Protein AF-A0A813ML60-F1 (afdb_monomer)

Solvent-accessible surface area (backbone atoms only — not comparable to full-atom values): 8737 Å² total; per-residue (Å²): 140,80,82,85,69,92,69,76,78,72,65,78,76,56,82,84,53,68,68,52,50,79,77,33,53,69,61,35,52,45,45,40,44,62,69,44,49,47,53,52,50,52,52,50,52,53,45,53,51,49,51,53,52,47,64,59,46,54,81,78,38,75,76,64,38,62,57,52,52,53,54,50,51,50,54,45,52,52,50,50,53,46,49,70,54,49,48,61,43,40,51,52,53,53,49,43,62,78,46,89,45,72,65,59,52,52,48,43,59,70,45,45,50,54,58,54,63,46,47,73,66,50,49,56,60,62,50,48,64,49,48,56,58,48,52,54,55,48,53,58,50,55,58,60,71,70,60,87,77,124

Radius of gyration: 23.46 Å; Cα contacts (8 Å, |Δi|>4): 67; chains: 1; bounding box: 61×40×71 Å

Structure (mmCIF, N/CA/C/O backbone):
data_AF-A0A813ML60-F1
#
_entry.id   AF-A0A813ML60-F1
#
loop_
_atom_site.group_PDB
_atom_site.id
_atom_site.type_symbol
_atom_site.label_atom_id
_atom_site.label_alt_id
_atom_site.label_comp_id
_atom_site.label_asym_id
_atom_site.label_entity_id
_atom_site.label_seq_id
_atom_site.pdbx_PDB_ins_code
_atom_site.Cartn_x
_atom_site.Cartn_y
_atom_site.Cartn_z
_atom_site.occupancy
_atom_site.B_iso_or_equiv
_atom_site.auth_seq_id
_atom_site.auth_comp_id
_atom_site.auth_asym_id
_atom_site.auth_atom_id
_atom_site.pdbx_PDB_model_num
ATOM 1 N N . MET A 1 1 ? 23.502 -29.702 -20.981 1.00 34.34 1 MET A N 1
ATOM 2 C CA . MET A 1 1 ? 24.798 -29.315 -20.391 1.00 34.34 1 MET A CA 1
A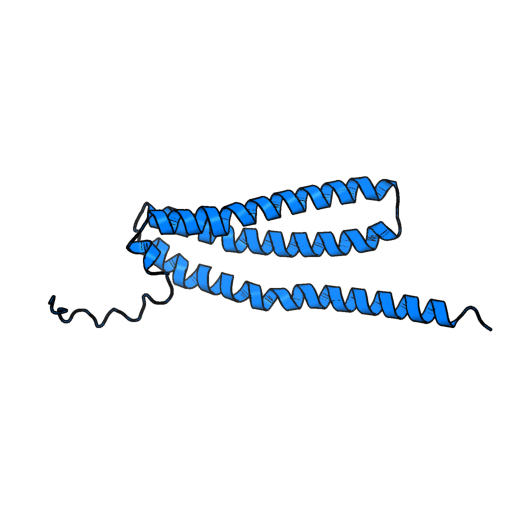TOM 3 C C . MET A 1 1 ? 25.194 -28.002 -21.050 1.00 34.34 1 MET A C 1
ATOM 5 O O . MET A 1 1 ? 25.730 -28.022 -22.144 1.00 34.34 1 MET A O 1
ATOM 9 N N . PHE A 1 2 ? 24.781 -26.876 -20.467 1.00 47.16 2 PHE A N 1
ATOM 10 C CA . PHE A 1 2 ? 25.157 -25.540 -20.935 1.00 47.16 2 PHE A CA 1
ATOM 11 C C . PHE A 1 2 ? 26.123 -24.978 -19.898 1.00 47.16 2 PHE A C 1
ATOM 13 O O . PHE A 1 2 ? 25.773 -24.857 -18.727 1.00 47.16 2 PHE A O 1
ATOM 20 N N . THR A 1 3 ? 27.366 -24.756 -20.309 1.00 44.88 3 THR A N 1
ATOM 21 C CA . THR A 1 3 ? 28.410 -24.157 -19.477 1.00 44.88 3 THR A CA 1
ATOM 22 C C . THR A 1 3 ? 28.095 -22.678 -19.242 1.00 44.88 3 THR A C 1
ATOM 24 O O . THR A 1 3 ? 27.798 -21.987 -20.219 1.00 44.88 3 THR A O 1
ATOM 27 N N . PRO A 1 4 ? 28.184 -22.166 -18.003 1.00 51.62 4 PRO A N 1
ATOM 28 C CA . PRO A 1 4 ? 28.078 -20.738 -17.751 1.00 51.62 4 PRO A CA 1
ATOM 29 C C . PRO A 1 4 ? 29.397 -20.064 -18.149 1.00 51.62 4 PRO A C 1
ATOM 31 O O . PRO A 1 4 ? 30.468 -20.454 -17.684 1.00 51.62 4 PRO A O 1
ATOM 34 N N . SER A 1 5 ? 29.326 -19.078 -19.042 1.00 50.84 5 SER A N 1
ATOM 35 C CA . SER A 1 5 ? 30.430 -18.162 -19.321 1.00 50.84 5 SER A CA 1
ATOM 36 C C . SER A 1 5 ? 30.547 -17.124 -18.204 1.00 50.84 5 SER A C 1
ATOM 38 O O . SER A 1 5 ? 29.559 -16.697 -17.610 1.00 50.84 5 SER A O 1
ATOM 40 N N . SER A 1 6 ? 31.790 -16.752 -17.936 1.00 53.94 6 SER A N 1
ATOM 41 C CA . SER A 1 6 ? 32.358 -16.087 -16.762 1.00 53.94 6 SER A CA 1
ATOM 42 C C . SER A 1 6 ? 31.918 -14.637 -16.490 1.00 53.94 6 SER A C 1
ATOM 44 O O . SER A 1 6 ? 32.668 -13.896 -15.865 1.00 53.94 6 SER A O 1
ATOM 46 N N . ASP A 1 7 ? 30.715 -14.236 -16.905 1.00 49.16 7 ASP A N 1
ATOM 47 C CA . ASP A 1 7 ? 30.112 -12.926 -16.589 1.00 49.16 7 ASP A CA 1
ATOM 48 C C . ASP A 1 7 ? 29.193 -12.988 -15.353 1.00 49.16 7 ASP A C 1
ATOM 50 O O . ASP A 1 7 ? 28.588 -12.002 -14.928 1.00 49.16 7 ASP A O 1
ATOM 54 N N . SER A 1 8 ? 29.124 -14.157 -14.714 1.00 45.91 8 SER A N 1
ATOM 55 C CA . SER A 1 8 ? 28.317 -14.467 -13.533 1.00 45.91 8 SER A CA 1
ATOM 56 C C . SER A 1 8 ? 28.820 -13.838 -12.219 1.00 45.91 8 SER A C 1
ATOM 58 O O . SER A 1 8 ? 28.476 -14.322 -11.144 1.00 45.91 8 SER A O 1
ATOM 60 N N . ILE A 1 9 ? 29.608 -12.759 -12.274 1.00 45.66 9 ILE A N 1
ATOM 61 C CA . ILE A 1 9 ? 30.079 -12.007 -11.092 1.00 45.66 9 ILE A CA 1
ATOM 62 C C . ILE A 1 9 ? 29.253 -10.724 -10.856 1.00 45.66 9 ILE A C 1
ATOM 64 O O . ILE A 1 9 ? 29.268 -10.173 -9.762 1.00 45.66 9 ILE A O 1
ATOM 68 N N . TYR A 1 10 ? 28.410 -10.292 -11.802 1.00 44.22 10 TYR A N 1
ATOM 69 C CA . TYR A 1 10 ? 27.462 -9.183 -11.571 1.00 44.22 10 TYR A CA 1
ATOM 70 C C . TYR A 1 10 ? 26.147 -9.615 -10.885 1.00 44.22 10 TYR A C 1
ATOM 72 O O . TYR A 1 10 ? 25.186 -8.849 -10.816 1.00 44.22 10 TYR A O 1
ATOM 80 N N . VAL A 1 11 ? 26.089 -10.851 -10.382 1.00 45.59 11 VAL A N 1
ATOM 81 C CA . VAL A 1 11 ? 24.851 -11.550 -9.992 1.00 45.59 11 VAL A CA 1
ATOM 82 C C . VAL A 1 11 ? 24.337 -11.147 -8.600 1.00 45.59 11 VAL A C 1
ATOM 84 O O . VAL A 1 11 ? 23.218 -11.491 -8.240 1.00 45.59 11 VAL A O 1
ATOM 87 N N . GLU A 1 12 ? 25.069 -10.351 -7.817 1.00 43.59 12 GLU A N 1
ATOM 88 C CA . GLU A 1 12 ? 24.676 -10.086 -6.420 1.00 43.59 12 GLU A CA 1
ATOM 89 C C . GLU A 1 12 ? 23.824 -8.829 -6.176 1.00 43.59 12 GLU A C 1
ATOM 91 O O . GLU A 1 12 ? 23.280 -8.674 -5.084 1.00 43.59 12 GLU A O 1
ATOM 96 N N . VAL A 1 13 ? 23.603 -7.954 -7.166 1.00 47.84 13 VAL A N 1
ATOM 97 C CA . VAL A 1 13 ? 22.778 -6.736 -6.957 1.00 47.84 13 VAL A CA 1
ATOM 98 C C . VAL A 1 13 ? 21.286 -6.961 -7.281 1.00 47.84 13 VAL A C 1
ATOM 100 O O . VAL A 1 13 ? 20.437 -6.137 -6.944 1.00 47.84 13 VAL A O 1
ATOM 103 N N . PHE A 1 14 ? 20.924 -8.105 -7.873 1.00 49.50 14 PHE A N 1
ATOM 104 C CA . PHE A 1 14 ? 19.550 -8.395 -8.312 1.00 49.50 14 PHE A CA 1
ATOM 105 C C . PHE A 1 14 ? 18.627 -9.010 -7.247 1.00 49.50 14 PHE A C 1
ATOM 107 O O . PHE A 1 14 ? 17.445 -9.188 -7.515 1.00 49.50 14 PHE A O 1
ATOM 114 N N . CYS A 1 15 ? 19.090 -9.267 -6.020 1.00 52.38 15 CYS A N 1
ATOM 115 C CA . CYS A 1 15 ? 18.240 -9.861 -4.975 1.00 52.38 15 CYS A CA 1
ATOM 116 C C . CYS A 1 15 ? 17.202 -8.901 -4.355 1.00 52.38 15 CYS A C 1
ATOM 118 O O . CYS A 1 15 ? 16.426 -9.325 -3.500 1.00 52.38 15 CYS A O 1
ATOM 120 N N . LEU A 1 16 ? 17.160 -7.621 -4.755 1.00 55.34 16 LEU A N 1
ATOM 121 C CA . LEU A 1 16 ? 16.133 -6.678 -4.283 1.00 55.34 16 LEU A CA 1
ATOM 122 C C . LEU A 1 16 ? 14.869 -6.644 -5.155 1.00 55.34 16 LEU A C 1
ATOM 124 O O . LEU A 1 16 ? 13.824 -6.203 -4.673 1.00 55.34 16 LEU A O 1
ATOM 128 N N . LEU A 1 17 ? 14.931 -7.115 -6.406 1.00 60.88 17 LEU A N 1
ATOM 129 C CA . LEU A 1 17 ? 13.742 -7.304 -7.240 1.00 60.88 17 LEU A CA 1
ATOM 130 C C . LEU A 1 17 ? 13.437 -8.792 -7.413 1.00 60.88 17 LEU A C 1
ATOM 132 O O . LEU A 1 17 ? 14.350 -9.602 -7.540 1.00 60.88 17 LEU A O 1
ATOM 136 N N . PRO A 1 18 ? 12.152 -9.172 -7.482 1.00 66.00 18 PRO A N 1
ATOM 137 C CA . PRO A 1 18 ? 11.804 -10.531 -7.850 1.00 66.00 18 PRO A CA 1
ATOM 138 C C . PRO A 1 18 ? 12.258 -10.836 -9.284 1.00 66.00 18 PRO A C 1
ATOM 140 O O . PRO A 1 18 ? 11.862 -10.133 -10.212 1.00 66.00 18 PRO A O 1
ATOM 143 N N . CYS A 1 19 ? 13.005 -11.923 -9.485 1.00 66.94 19 CYS A N 1
ATOM 144 C CA . CYS A 1 19 ? 13.484 -12.339 -10.813 1.00 66.94 19 CYS A CA 1
ATOM 145 C C . CYS A 1 19 ? 12.342 -12.595 -11.816 1.00 66.94 19 CYS A C 1
ATOM 147 O O . CYS A 1 19 ? 12.506 -12.421 -13.019 1.00 66.94 19 CYS A O 1
ATOM 149 N N . TYR A 1 20 ? 11.135 -12.924 -11.336 1.00 67.31 20 TYR A N 1
ATOM 150 C CA . TYR A 1 20 ? 9.973 -13.098 -12.216 1.00 67.31 20 TYR A CA 1
ATOM 151 C C . TYR A 1 20 ? 9.557 -11.804 -12.936 1.00 67.31 20 TYR A C 1
ATOM 153 O O . TYR A 1 20 ? 8.817 -11.871 -13.914 1.00 67.31 20 TYR A O 1
ATOM 161 N N . VAL A 1 21 ? 10.007 -10.632 -12.468 1.00 66.62 21 VAL A N 1
ATOM 162 C CA . VAL A 1 21 ? 9.704 -9.339 -13.100 1.00 66.62 21 VAL A CA 1
ATOM 163 C C . VAL A 1 21 ? 10.373 -9.215 -14.470 1.00 66.62 21 VAL A C 1
ATOM 165 O O . VAL A 1 21 ? 9.790 -8.604 -15.362 1.00 66.62 21 VAL A O 1
ATOM 168 N N . THR A 1 22 ? 11.554 -9.810 -14.656 1.00 65.12 22 THR A N 1
ATOM 169 C CA . THR A 1 22 ? 12.293 -9.785 -15.929 1.00 65.12 22 THR A CA 1
ATOM 170 C C . THR A 1 22 ? 11.954 -10.969 -16.826 1.00 65.12 22 THR A C 1
ATOM 172 O O . THR A 1 22 ? 11.867 -10.806 -18.040 1.00 65.12 22 THR A O 1
ATOM 175 N N . ASP A 1 23 ? 11.717 -12.142 -16.236 1.00 69.56 23 ASP A N 1
ATOM 176 C CA . ASP A 1 23 ? 11.615 -13.389 -17.001 1.00 69.56 23 ASP A CA 1
ATOM 177 C C . ASP A 1 23 ? 10.181 -13.690 -17.464 1.00 69.56 23 ASP A C 1
ATOM 179 O O . ASP A 1 23 ? 9.974 -14.363 -18.475 1.00 69.56 23 ASP A O 1
ATOM 183 N N . GLN A 1 24 ? 9.168 -13.212 -16.728 1.00 80.50 24 GLN A N 1
ATOM 184 C CA . GLN A 1 24 ? 7.758 -13.523 -16.979 1.00 80.50 24 GLN A CA 1
ATOM 185 C C . GLN A 1 24 ? 6.857 -12.293 -16.761 1.00 80.50 24 GLN A C 1
ATOM 187 O O . GLN A 1 24 ? 6.261 -12.131 -15.688 1.00 80.50 24 GLN A O 1
ATOM 192 N N . PRO A 1 25 ? 6.669 -11.439 -17.788 1.00 77.31 25 PRO A N 1
ATOM 193 C CA . PRO A 1 25 ? 5.915 -10.192 -17.646 1.00 77.31 25 PRO A CA 1
ATOM 194 C C . PRO A 1 25 ? 4.455 -10.421 -17.229 1.00 77.31 25 PRO A C 1
ATOM 196 O O . PRO A 1 25 ? 3.897 -9.623 -16.483 1.00 77.31 25 PRO A O 1
ATOM 199 N N . SER A 1 26 ? 3.844 -11.544 -17.623 1.00 82.88 26 SER A N 1
ATOM 200 C CA . SER A 1 26 ? 2.478 -11.913 -17.225 1.00 82.88 26 SER A CA 1
ATOM 201 C C . SER A 1 26 ? 2.328 -12.120 -15.713 1.00 82.88 26 SER A C 1
ATOM 203 O O . SER A 1 26 ? 1.368 -11.634 -15.111 1.00 82.88 26 SER A O 1
ATOM 205 N N . VAL A 1 27 ? 3.294 -12.790 -15.079 1.00 83.56 27 VAL A N 1
ATOM 206 C CA . VAL A 1 27 ? 3.324 -13.006 -13.623 1.00 83.56 27 VAL A CA 1
ATOM 207 C C . VAL A 1 27 ? 3.586 -11.687 -12.901 1.00 83.56 27 VAL A C 1
ATOM 209 O O . VAL A 1 27 ? 2.954 -11.398 -11.882 1.00 83.56 27 VAL A O 1
ATOM 212 N N . ALA A 1 28 ? 4.451 -10.844 -13.470 1.00 80.31 28 ALA A N 1
ATOM 213 C CA . ALA A 1 28 ? 4.723 -9.511 -12.953 1.00 80.31 28 ALA A CA 1
ATOM 214 C C . ALA A 1 28 ? 3.471 -8.629 -12.927 1.00 80.31 28 ALA A C 1
ATOM 216 O O . ALA A 1 28 ? 3.113 -8.084 -11.880 1.00 80.31 28 ALA A O 1
ATOM 217 N N . THR A 1 29 ? 2.754 -8.549 -14.048 1.00 84.00 29 THR A N 1
ATOM 218 C CA . THR A 1 29 ? 1.499 -7.800 -14.146 1.00 84.00 29 THR A CA 1
ATOM 219 C C . THR A 1 29 ? 0.444 -8.346 -13.183 1.00 84.00 29 THR A C 1
ATOM 221 O O . THR A 1 29 ? -0.217 -7.565 -12.496 1.00 84.00 29 THR A O 1
ATOM 224 N N . PHE A 1 30 ? 0.314 -9.673 -13.066 1.00 88.50 30 PHE A N 1
ATOM 225 C CA . PHE A 1 30 ? -0.617 -10.285 -12.117 1.00 88.50 30 PHE A CA 1
ATOM 226 C C . PHE A 1 30 ? -0.289 -9.917 -10.666 1.00 88.50 30 PHE A C 1
ATOM 228 O O . PHE A 1 30 ? -1.195 -9.591 -9.903 1.00 88.50 30 PHE A O 1
ATOM 235 N N . ASN A 1 31 ? 0.988 -9.897 -10.282 1.00 84.88 31 ASN A N 1
ATOM 236 C CA . ASN A 1 31 ? 1.374 -9.508 -8.932 1.00 84.88 31 ASN A CA 1
ATOM 237 C C . ASN A 1 31 ? 1.060 -8.030 -8.643 1.00 84.88 31 ASN A C 1
ATOM 239 O O . ASN A 1 31 ? 0.423 -7.717 -7.638 1.00 84.88 31 ASN A O 1
ATOM 243 N N . PHE A 1 32 ? 1.442 -7.110 -9.534 1.00 85.25 32 PHE A N 1
ATOM 244 C CA . PHE A 1 32 ? 1.171 -5.685 -9.318 1.00 85.25 32 PHE A CA 1
ATOM 245 C C . PHE A 1 32 ? -0.328 -5.366 -9.323 1.00 85.25 32 PHE A C 1
ATOM 247 O O . PHE A 1 32 ? -0.802 -4.600 -8.483 1.00 85.25 32 PHE A O 1
ATOM 254 N N . ILE A 1 33 ? -1.105 -5.970 -10.223 1.00 87.62 33 ILE A N 1
ATOM 255 C CA . ILE A 1 33 ? -2.542 -5.696 -10.311 1.00 87.62 33 ILE A CA 1
ATOM 256 C C . ILE A 1 33 ? -3.312 -6.464 -9.236 1.00 87.62 33 ILE A C 1
ATOM 258 O O . ILE A 1 33 ? -4.033 -5.864 -8.441 1.00 87.62 33 ILE A O 1
ATOM 262 N N . GLY A 1 34 ? -3.165 -7.786 -9.206 1.00 87.81 34 GLY A N 1
ATOM 263 C CA . GLY A 1 34 ? -3.956 -8.681 -8.368 1.00 87.81 34 GLY A CA 1
ATOM 264 C C . GLY A 1 34 ? -3.575 -8.623 -6.893 1.00 87.81 34 GLY A C 1
ATOM 265 O O . GLY A 1 34 ? -4.461 -8.566 -6.044 1.00 87.81 34 GLY A O 1
ATOM 266 N N . ASN A 1 35 ? -2.278 -8.581 -6.576 1.00 86.19 35 ASN A N 1
ATOM 267 C CA . ASN A 1 35 ? -1.825 -8.624 -5.182 1.00 86.19 35 ASN A CA 1
ATOM 268 C C . ASN A 1 35 ? -1.625 -7.244 -4.556 1.00 86.19 35 ASN A C 1
ATOM 270 O O . ASN A 1 35 ? -1.627 -7.142 -3.332 1.00 86.19 35 ASN A O 1
ATOM 274 N N . ILE A 1 36 ? -1.452 -6.186 -5.354 1.00 86.00 36 ILE A N 1
ATOM 275 C CA . ILE A 1 36 ? -1.173 -4.844 -4.822 1.00 86.00 36 ILE A CA 1
ATOM 276 C C . ILE A 1 36 ? -2.323 -3.882 -5.121 1.00 86.00 36 ILE A C 1
ATOM 278 O O . ILE A 1 36 ? -2.976 -3.395 -4.194 1.00 86.00 36 ILE A O 1
ATOM 282 N N . MET A 1 37 ? -2.616 -3.611 -6.393 1.00 86.94 37 MET A N 1
ATOM 283 C CA . MET A 1 37 ? -3.605 -2.591 -6.771 1.00 86.94 37 MET A CA 1
ATOM 284 C C . MET A 1 37 ? -5.026 -2.966 -6.347 1.00 86.94 37 MET A C 1
ATOM 286 O O . MET A 1 37 ? -5.726 -2.148 -5.749 1.00 86.94 37 MET A O 1
ATOM 290 N N . PHE A 1 38 ? -5.446 -4.204 -6.606 1.00 90.25 38 PHE A N 1
ATOM 291 C CA . PHE A 1 38 ? -6.782 -4.688 -6.277 1.00 90.25 38 PHE A CA 1
ATOM 292 C C . PHE A 1 38 ? -7.096 -4.613 -4.771 1.00 90.25 38 PHE A C 1
ATOM 294 O O . PHE A 1 38 ? -8.071 -3.946 -4.411 1.00 90.25 38 PHE A O 1
ATOM 301 N N . PRO A 1 39 ? -6.293 -5.193 -3.856 1.00 88.06 39 PRO A N 1
ATOM 302 C CA . PRO A 1 39 ? -6.574 -5.085 -2.428 1.00 88.06 39 PRO A CA 1
ATOM 303 C C . PRO A 1 39 ? -6.483 -3.643 -1.930 1.00 88.06 39 PRO A C 1
ATOM 305 O O . PRO A 1 39 ? -7.317 -3.238 -1.124 1.00 88.06 39 PRO A O 1
ATOM 308 N N . THR A 1 40 ? -5.552 -2.834 -2.444 1.00 86.00 40 THR A N 1
ATOM 309 C CA . THR A 1 40 ? -5.472 -1.405 -2.090 1.00 86.00 40 THR A CA 1
ATOM 310 C C . THR A 1 40 ? -6.763 -0.671 -2.463 1.00 86.00 40 THR A C 1
ATOM 312 O O . THR A 1 40 ? -7.298 0.110 -1.670 1.00 86.00 40 THR A O 1
ATOM 315 N N . PHE A 1 41 ? -7.333 -0.971 -3.631 1.00 87.81 41 PHE A N 1
ATOM 316 C CA . PHE A 1 41 ? -8.601 -0.400 -4.076 1.00 87.81 41 PHE A CA 1
ATOM 317 C C . PHE A 1 41 ? -9.782 -0.855 -3.205 1.00 87.81 41 PHE A C 1
ATOM 319 O O . PHE A 1 41 ? -10.568 -0.025 -2.741 1.00 87.81 41 PHE A O 1
ATOM 326 N N . VAL A 1 42 ? -9.864 -2.152 -2.894 1.00 90.25 42 VAL A N 1
ATOM 327 C CA . VAL A 1 42 ? -10.892 -2.714 -2.000 1.00 90.25 42 VAL A CA 1
ATOM 328 C C . VAL A 1 42 ? -10.814 -2.086 -0.607 1.00 90.25 42 VAL A C 1
ATOM 330 O O . VAL A 1 42 ? -11.837 -1.665 -0.062 1.00 90.25 42 VAL A O 1
ATOM 333 N N . ILE A 1 43 ? -9.608 -1.950 -0.046 1.00 87.12 43 ILE A N 1
ATOM 334 C CA . ILE A 1 43 ? -9.372 -1.293 1.246 1.00 87.12 43 ILE A CA 1
ATOM 335 C C . ILE A 1 43 ? -9.836 0.165 1.190 1.00 87.12 43 ILE A C 1
ATOM 337 O O . ILE A 1 43 ? -10.478 0.644 2.126 1.00 87.12 43 ILE A O 1
ATOM 341 N N . THR A 1 44 ? -9.563 0.877 0.098 1.00 84.88 44 THR A N 1
ATOM 342 C CA . THR A 1 44 ? -9.982 2.275 -0.071 1.00 84.88 44 THR A CA 1
ATOM 343 C C . THR A 1 44 ? -11.506 2.402 -0.065 1.00 84.88 44 THR A C 1
ATOM 345 O O . THR A 1 44 ? -12.055 3.193 0.706 1.00 84.88 44 THR A O 1
ATOM 348 N N . ILE A 1 45 ? -12.208 1.571 -0.844 1.00 88.75 45 ILE A N 1
ATOM 349 C CA . ILE A 1 45 ? -13.679 1.554 -0.888 1.00 88.75 45 ILE A CA 1
ATOM 350 C C . ILE A 1 45 ? -14.261 1.204 0.483 1.00 88.75 45 ILE A C 1
ATOM 352 O O . ILE A 1 45 ? -15.162 1.893 0.968 1.00 88.75 45 ILE A O 1
ATOM 356 N N . ALA A 1 46 ? -13.734 0.167 1.137 1.00 87.81 46 ALA A N 1
ATOM 357 C CA . ALA A 1 46 ? -14.188 -0.251 2.458 1.00 87.81 46 ALA A CA 1
ATOM 358 C C . ALA A 1 46 ? -14.025 0.870 3.498 1.00 87.81 46 ALA A C 1
ATOM 360 O O . ALA A 1 46 ? -14.920 1.091 4.319 1.00 87.81 46 ALA A O 1
ATOM 361 N N . ASN A 1 47 ? -12.925 1.627 3.435 1.00 85.06 47 ASN A N 1
ATOM 362 C CA . ASN A 1 47 ? -12.693 2.778 4.304 1.00 85.06 47 ASN A CA 1
ATOM 363 C C . ASN A 1 47 ? -13.673 3.924 4.041 1.00 85.06 47 ASN A C 1
ATOM 365 O O . ASN A 1 47 ? -14.244 4.461 4.992 1.00 85.06 47 ASN A O 1
ATOM 369 N N . VAL A 1 48 ? -13.925 4.273 2.775 1.00 85.44 48 VAL A N 1
ATOM 370 C CA . VAL A 1 48 ? -14.924 5.293 2.412 1.00 85.44 48 VAL A CA 1
ATOM 371 C C . VAL A 1 48 ? -16.314 4.877 2.898 1.00 85.44 48 VAL A C 1
ATOM 373 O O . VAL A 1 48 ? -17.005 5.661 3.552 1.00 85.44 48 VAL A O 1
ATOM 376 N N . TYR A 1 49 ? -16.702 3.622 2.667 1.00 88.25 49 TYR A N 1
ATOM 377 C CA . TYR A 1 49 ? -17.965 3.070 3.149 1.00 88.25 49 TYR A CA 1
ATOM 378 C C . TYR A 1 49 ? -18.081 3.138 4.680 1.00 88.25 49 TYR A C 1
ATOM 380 O O . TYR A 1 49 ? -19.111 3.564 5.211 1.00 88.25 49 TYR A O 1
ATOM 388 N N . LEU A 1 50 ? -17.016 2.783 5.406 1.00 82.81 50 LEU A N 1
ATOM 389 C CA . LEU A 1 50 ? -16.960 2.887 6.865 1.00 82.81 50 LEU A CA 1
ATOM 390 C C . LEU A 1 50 ? -17.135 4.329 7.343 1.00 82.81 50 LEU A C 1
ATOM 392 O O . LEU A 1 50 ? -17.915 4.559 8.268 1.00 82.81 50 LEU A O 1
ATOM 396 N N . ILE A 1 51 ? -16.469 5.300 6.711 1.00 82.56 51 ILE A N 1
ATOM 397 C CA . ILE A 1 51 ? -16.629 6.724 7.033 1.00 82.56 51 ILE A CA 1
ATOM 398 C C . ILE A 1 51 ? -18.086 7.153 6.834 1.00 82.56 51 ILE A C 1
ATOM 400 O O . ILE A 1 51 ? -18.666 7.768 7.730 1.00 82.56 51 ILE A O 1
ATOM 404 N N . LEU A 1 52 ? -18.700 6.799 5.702 1.00 84.44 52 LEU A N 1
ATOM 405 C CA . LEU A 1 52 ? -20.093 7.139 5.400 1.00 84.44 52 LEU A CA 1
ATOM 406 C C . LEU A 1 52 ? -21.067 6.513 6.406 1.00 84.44 52 LEU A C 1
ATOM 408 O O . LEU A 1 52 ? -21.965 7.192 6.913 1.00 84.44 52 LEU A O 1
ATOM 412 N N . ARG A 1 53 ? -20.874 5.233 6.746 1.00 84.50 53 ARG A N 1
ATOM 413 C CA . ARG A 1 53 ? -21.682 4.525 7.749 1.00 84.50 53 ARG A CA 1
ATOM 414 C C . ARG A 1 53 ? -21.575 5.190 9.114 1.00 84.50 53 ARG A C 1
ATOM 416 O O . ARG A 1 53 ? -22.586 5.387 9.785 1.00 84.50 53 ARG A O 1
ATOM 423 N N . VAL A 1 54 ? -20.359 5.556 9.502 1.00 76.19 54 VAL A N 1
ATOM 424 C CA . VAL A 1 54 ? -20.072 6.294 10.728 1.00 76.19 54 VAL A CA 1
ATOM 425 C C . VAL A 1 54 ? -20.839 7.626 10.657 1.00 76.19 54 VAL A C 1
ATOM 427 O O . VAL A 1 54 ? -21.748 7.834 11.458 1.00 76.19 54 VAL A O 1
ATOM 430 N N . LEU A 1 55 ? -20.639 8.478 9.652 1.00 78.12 55 LEU A N 1
ATOM 431 C CA . LEU A 1 55 ? -21.370 9.752 9.534 1.00 78.12 55 LEU A CA 1
ATOM 432 C C . LEU A 1 55 ? -22.901 9.615 9.651 1.00 78.12 55 LEU A C 1
ATOM 434 O O . LEU A 1 55 ? -23.522 10.442 10.317 1.00 78.12 55 LEU A O 1
ATOM 438 N N . ARG A 1 56 ? -23.497 8.546 9.105 1.00 78.88 56 ARG A N 1
ATOM 439 C CA . ARG A 1 56 ? -24.926 8.231 9.290 1.00 78.88 56 ARG A CA 1
ATOM 440 C C . ARG A 1 56 ? -25.269 7.833 10.733 1.00 78.88 56 ARG A C 1
ATOM 442 O O . ARG A 1 56 ? -26.246 8.324 11.291 1.00 78.88 56 ARG A O 1
ATOM 449 N N . GLN A 1 57 ? -24.452 6.994 11.370 1.00 73.12 57 GLN A N 1
ATOM 450 C CA . GLN A 1 57 ? -24.657 6.513 12.743 1.00 73.12 57 GLN A CA 1
ATOM 451 C C . GLN A 1 57 ? -24.470 7.603 13.817 1.00 73.12 57 GLN A C 1
ATOM 453 O O . GLN A 1 57 ? -25.023 7.480 14.916 1.00 73.12 57 GLN A O 1
ATOM 458 N N . LYS A 1 58 ? -23.775 8.707 13.492 1.00 67.31 58 LYS A N 1
ATOM 459 C CA . LYS A 1 58 ? -23.680 9.921 14.329 1.00 67.31 58 LYS A CA 1
ATOM 460 C C . LYS A 1 58 ? -25.049 10.414 14.799 1.00 67.31 58 LYS A C 1
ATOM 462 O O . LYS A 1 58 ? -25.155 10.893 15.922 1.00 67.31 58 LYS A O 1
ATOM 467 N N . ARG A 1 59 ? -26.077 10.288 13.952 1.00 63.22 59 ARG A N 1
ATOM 468 C CA . ARG A 1 59 ? -27.418 10.826 14.207 1.00 63.22 59 ARG A CA 1
ATOM 469 C C . ARG A 1 59 ? -28.184 10.063 15.299 1.00 63.22 59 ARG A C 1
ATOM 471 O O . ARG A 1 59 ? -29.043 10.664 15.926 1.00 63.22 59 ARG A O 1
ATOM 478 N N . ASN A 1 60 ? -27.829 8.799 15.577 1.00 64.12 60 ASN A N 1
ATOM 479 C CA . ASN A 1 60 ? -28.612 7.932 16.473 1.00 64.12 60 ASN A CA 1
ATOM 480 C C . ASN A 1 60 ? -27.901 7.512 17.780 1.00 64.12 60 ASN A C 1
ATOM 482 O O . ASN A 1 60 ? -28.587 7.160 18.732 1.00 64.12 60 ASN A O 1
ATOM 486 N N . HIS A 1 61 ? -26.558 7.532 17.891 1.00 62.94 61 HIS A N 1
ATOM 487 C CA . HIS A 1 61 ? -25.870 7.050 19.114 1.00 62.94 61 HIS A CA 1
ATOM 488 C C . HIS A 1 61 ? -24.565 7.795 19.473 1.00 62.94 61 HIS A C 1
ATOM 490 O O . HIS A 1 61 ? -23.463 7.354 19.140 1.00 62.94 61 HIS A O 1
ATOM 496 N N . HIS A 1 62 ? -24.662 8.864 20.271 1.00 63.44 62 HIS A N 1
ATOM 497 C CA . HIS A 1 62 ? -23.537 9.737 20.661 1.00 63.44 62 HIS A CA 1
ATOM 498 C C . HIS A 1 62 ? -22.395 9.069 21.462 1.00 63.44 62 HIS A C 1
ATOM 500 O O . HIS A 1 62 ? -21.242 9.496 21.360 1.00 63.44 62 HIS A O 1
ATOM 506 N N . VAL A 1 63 ? -22.661 8.023 22.255 1.00 61.28 63 VAL A N 1
ATOM 507 C CA . VAL A 1 63 ? -21.630 7.396 23.117 1.00 61.28 63 VAL A CA 1
ATOM 508 C C . VAL A 1 63 ? -20.813 6.337 22.363 1.00 61.28 63 VAL A C 1
ATOM 510 O O . VAL A 1 63 ? -19.585 6.312 22.464 1.00 61.28 63 VAL A O 1
ATOM 513 N N . LYS A 1 64 ? -21.461 5.499 21.537 1.00 66.50 64 LYS A N 1
ATOM 514 C CA . LYS A 1 64 ? -20.774 4.519 20.663 1.00 66.50 64 LYS A CA 1
ATOM 515 C C . LYS A 1 64 ? -19.997 5.215 19.530 1.00 66.50 64 LYS A C 1
ATOM 517 O O . LYS A 1 64 ? -18.954 4.720 19.102 1.00 66.50 64 LYS A O 1
ATOM 522 N N . TRP A 1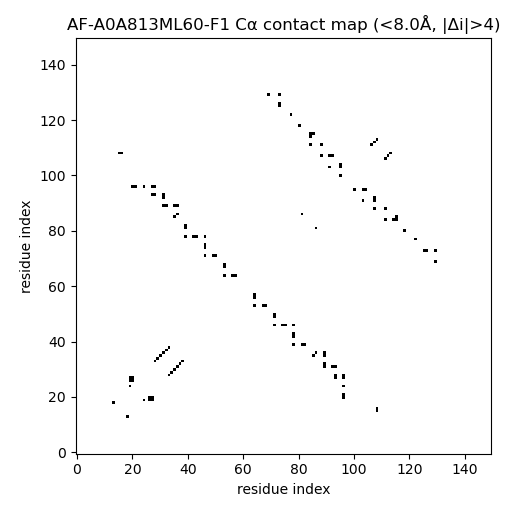 65 ? -20.444 6.412 19.142 1.00 66.69 65 TRP A N 1
ATOM 523 C CA . TRP A 1 65 ? -19.838 7.279 18.131 1.00 66.69 65 TRP A CA 1
ATOM 524 C C . TRP A 1 65 ? -18.359 7.603 18.367 1.00 66.69 65 TRP A C 1
ATOM 526 O O . TRP A 1 65 ? -17.533 7.446 17.467 1.00 66.69 65 TRP A O 1
ATOM 536 N N . ARG A 1 66 ? -17.993 8.037 19.583 1.00 68.00 66 ARG A N 1
ATOM 537 C CA . ARG A 1 66 ? -16.605 8.436 19.885 1.00 68.00 66 ARG A CA 1
ATOM 538 C C . ARG A 1 66 ? -15.623 7.270 19.738 1.00 68.00 66 ARG A C 1
ATOM 540 O O . ARG A 1 66 ? -14.498 7.492 19.299 1.00 68.00 66 ARG A O 1
ATOM 547 N N . ARG A 1 67 ? -16.046 6.044 20.071 1.00 67.00 67 ARG A N 1
ATOM 548 C CA . ARG A 1 67 ? -15.221 4.831 19.937 1.00 67.00 67 ARG A CA 1
ATOM 549 C C . ARG A 1 67 ? -15.079 4.409 18.475 1.00 67.00 67 ARG A C 1
ATOM 551 O O . ARG A 1 67 ? -13.959 4.203 18.021 1.00 67.00 67 ARG A O 1
ATOM 558 N N . GLN A 1 68 ? -16.185 4.358 17.730 1.00 73.12 68 GLN A N 1
ATOM 559 C CA . GLN A 1 68 ? -16.167 4.006 16.305 1.00 73.12 68 GLN A CA 1
ATOM 560 C C . GLN A 1 68 ? -15.325 4.992 15.483 1.00 73.12 68 GLN A C 1
ATOM 562 O O . GLN A 1 68 ? -14.497 4.569 14.687 1.00 73.12 68 GLN A O 1
ATOM 567 N N . ARG A 1 69 ? -15.428 6.301 15.752 1.00 76.75 69 ARG A N 1
ATOM 568 C CA . A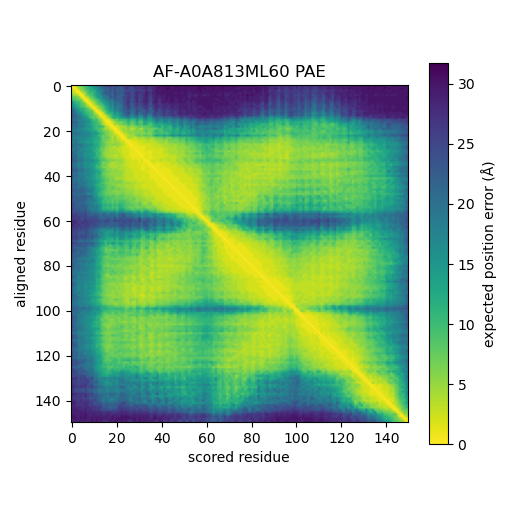RG A 1 69 ? -14.639 7.324 15.048 1.00 76.75 69 ARG A CA 1
ATOM 569 C C . ARG A 1 69 ? -1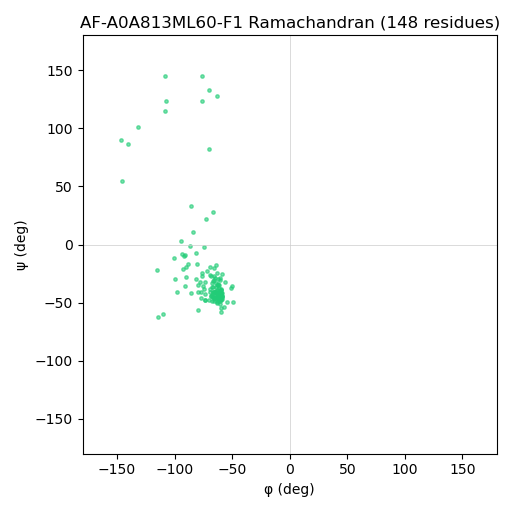3.127 7.169 15.253 1.00 76.75 69 ARG A C 1
ATOM 571 O O . ARG A 1 69 ? -12.373 7.474 14.337 1.00 76.75 69 ARG A O 1
ATOM 578 N N . LYS A 1 70 ? -12.671 6.725 16.432 1.00 74.69 70 LYS A N 1
ATOM 579 C CA . LYS A 1 70 ? -11.236 6.493 16.685 1.00 74.69 70 LYS A CA 1
ATOM 580 C C . LYS A 1 70 ? -10.705 5.309 15.867 1.00 74.69 70 LYS A C 1
ATOM 582 O O . LYS A 1 70 ? -9.673 5.461 15.227 1.00 74.69 70 LYS A O 1
ATOM 587 N N . LEU A 1 71 ? -11.444 4.198 15.818 1.00 75.81 71 LEU A N 1
ATOM 588 C CA . LEU A 1 71 ? -11.095 3.033 14.991 1.00 75.81 71 LEU A CA 1
ATOM 589 C C . LEU A 1 71 ? -11.077 3.372 13.501 1.00 75.81 71 LEU A C 1
ATOM 591 O O . LEU A 1 71 ? -10.120 3.052 12.806 1.00 75.81 71 LEU A O 1
ATOM 595 N N . THR A 1 72 ? -12.098 4.083 13.016 1.00 80.62 72 THR A N 1
ATOM 596 C CA . THR A 1 72 ? -12.153 4.496 11.609 1.00 80.62 72 THR A CA 1
ATOM 597 C C . THR A 1 72 ? -10.991 5.414 11.248 1.00 80.62 72 THR A C 1
ATOM 599 O O . THR A 1 72 ? -10.383 5.220 10.207 1.00 80.62 72 THR A O 1
ATOM 602 N N . LYS A 1 73 ? -10.617 6.372 12.110 1.00 80.38 73 LYS A N 1
ATOM 603 C CA . LYS A 1 73 ? -9.435 7.218 11.871 1.00 80.38 73 LYS A CA 1
ATOM 604 C C . LYS A 1 73 ? -8.145 6.404 11.756 1.00 80.38 73 LYS A C 1
ATOM 606 O O . LYS A 1 73 ? -7.309 6.739 10.928 1.00 80.38 73 LYS A O 1
ATOM 611 N N . GLN A 1 74 ? -7.988 5.355 12.561 1.00 82.12 74 GLN A N 1
ATOM 612 C CA . GLN A 1 74 ? -6.813 4.489 12.505 1.00 82.12 74 GLN A CA 1
ATOM 613 C C . GLN A 1 74 ? -6.766 3.684 11.202 1.00 82.12 74 GLN A C 1
ATOM 615 O O . GLN A 1 74 ? -5.740 3.699 10.528 1.00 82.12 74 GLN A O 1
ATOM 620 N N . LEU A 1 75 ? -7.874 3.039 10.819 1.00 81.69 75 LEU A N 1
ATOM 621 C CA . LEU A 1 75 ? -7.960 2.312 9.547 1.00 81.69 75 LEU A CA 1
ATOM 622 C C . LEU A 1 75 ? -7.709 3.232 8.347 1.00 81.69 75 LEU A C 1
ATOM 624 O O . LEU A 1 75 ? -6.974 2.861 7.440 1.00 81.69 75 LEU A O 1
ATOM 628 N N . VAL A 1 76 ? -8.258 4.447 8.377 1.00 84.00 76 VAL A N 1
ATOM 629 C CA . VAL A 1 76 ? -8.035 5.455 7.335 1.00 84.00 76 VAL A CA 1
ATOM 630 C C . VAL A 1 76 ? -6.575 5.900 7.302 1.00 84.00 76 VAL A C 1
ATOM 632 O O . VAL A 1 76 ? -6.015 6.017 6.222 1.00 84.00 76 VAL A O 1
ATOM 635 N N . SER A 1 77 ? -5.937 6.096 8.460 1.00 85.88 77 SER A N 1
ATOM 636 C CA . SER A 1 77 ? -4.510 6.438 8.537 1.00 85.88 77 SER A CA 1
ATOM 637 C C . SER A 1 77 ? -3.641 5.352 7.902 1.00 85.88 77 SER A C 1
ATOM 639 O O . SER A 1 77 ? -2.797 5.654 7.066 1.00 85.88 77 SER A O 1
ATOM 641 N N . ILE A 1 78 ? -3.896 4.082 8.240 1.00 84.44 78 ILE A N 1
ATOM 642 C CA . ILE A 1 78 ? -3.187 2.936 7.655 1.00 84.44 78 ILE A CA 1
ATOM 643 C C . ILE A 1 78 ? -3.446 2.878 6.146 1.00 84.44 78 ILE A C 1
ATOM 645 O O . ILE A 1 78 ? -2.503 2.768 5.374 1.00 84.44 78 ILE A O 1
ATOM 649 N N . ALA A 1 79 ? -4.697 3.019 5.708 1.00 85.56 79 ALA A N 1
ATOM 650 C CA . ALA A 1 79 ? -5.044 2.982 4.292 1.00 85.56 79 ALA A CA 1
ATOM 651 C C . ALA A 1 79 ? -4.375 4.101 3.484 1.00 85.56 79 ALA A C 1
ATOM 653 O O . ALA A 1 79 ? -3.852 3.835 2.410 1.00 85.56 79 ALA A O 1
ATOM 654 N N . ILE A 1 80 ? -4.338 5.328 4.010 1.00 86.06 80 ILE A N 1
ATOM 655 C CA . ILE A 1 80 ? -3.630 6.451 3.384 1.00 86.06 80 ILE A CA 1
ATOM 656 C C . ILE A 1 80 ? -2.138 6.140 3.270 1.00 86.06 80 ILE A C 1
ATOM 658 O O . ILE A 1 80 ? -1.560 6.357 2.211 1.00 86.06 80 ILE A O 1
ATOM 662 N N . LEU A 1 81 ? -1.527 5.594 4.326 1.00 86.00 81 LEU A N 1
ATOM 663 C CA . LEU A 1 81 ? -0.119 5.197 4.310 1.00 86.00 81 LEU A CA 1
ATOM 664 C C . LEU A 1 81 ? 0.147 4.159 3.212 1.00 86.00 81 LEU A C 1
ATOM 666 O O . LEU A 1 81 ? 1.066 4.316 2.414 1.00 86.00 81 LEU A O 1
ATOM 670 N N . TYR A 1 82 ? -0.703 3.134 3.127 1.00 83.75 82 TYR A N 1
ATOM 671 C CA . TYR A 1 82 ? -0.603 2.116 2.087 1.00 83.75 82 TYR A CA 1
ATOM 672 C C . TYR A 1 82 ? -0.762 2.719 0.691 1.00 83.75 82 TYR A C 1
ATOM 674 O O . TY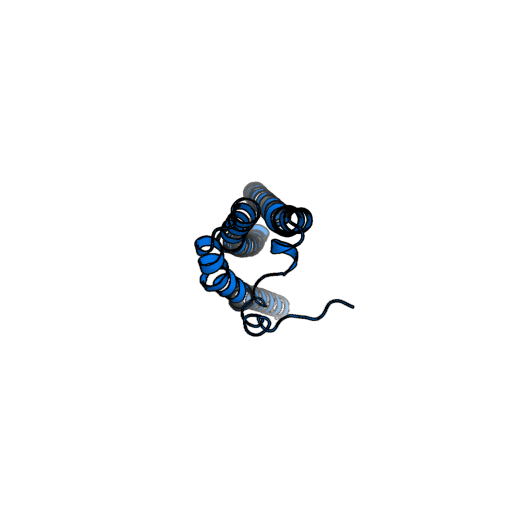R A 1 82 ? 0.071 2.450 -0.162 1.00 83.75 82 TYR A O 1
ATOM 682 N N . ILE A 1 83 ? -1.754 3.579 0.455 1.00 85.81 83 ILE A N 1
ATOM 683 C CA . ILE A 1 83 ? -1.941 4.229 -0.849 1.00 85.81 83 ILE A CA 1
ATOM 684 C C . ILE A 1 83 ? -0.717 5.078 -1.210 1.00 85.81 83 ILE A C 1
ATOM 686 O O . ILE A 1 83 ? -0.192 4.939 -2.306 1.00 85.81 83 ILE A O 1
ATOM 690 N N . ILE A 1 84 ? -0.221 5.920 -0.301 1.00 87.19 84 ILE A N 1
ATOM 691 C CA . ILE A 1 84 ? 0.897 6.832 -0.589 1.00 87.19 84 ILE A CA 1
ATOM 692 C C . ILE A 1 84 ? 2.172 6.072 -0.963 1.00 87.19 84 ILE A C 1
ATOM 694 O O . ILE A 1 84 ? 2.902 6.529 -1.835 1.00 87.19 84 ILE A O 1
ATOM 698 N N . PHE A 1 85 ? 2.447 4.929 -0.332 1.00 85.12 85 PHE A N 1
ATOM 699 C CA . PHE A 1 85 ? 3.704 4.209 -0.547 1.00 85.12 85 PHE A CA 1
ATOM 700 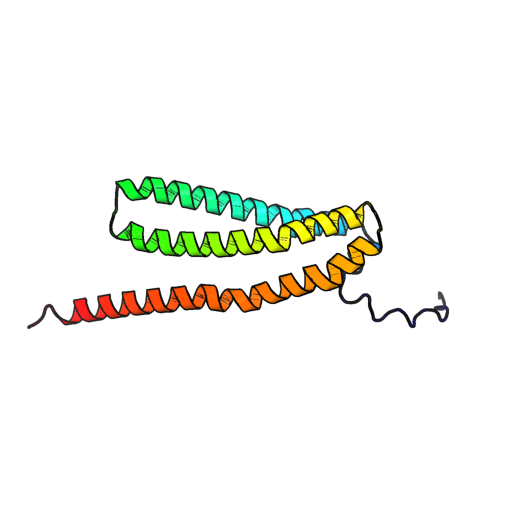C C . PHE A 1 85 ? 3.596 3.058 -1.557 1.00 85.12 85 PHE A C 1
ATOM 702 O O . PHE A 1 85 ? 4.486 2.899 -2.391 1.00 85.12 85 PHE A O 1
ATOM 709 N N . TRP A 1 86 ? 2.512 2.276 -1.536 1.00 84.12 86 TRP A N 1
ATOM 710 C CA . TRP A 1 86 ? 2.338 1.139 -2.448 1.00 84.12 86 TRP A CA 1
ATOM 711 C C . TRP A 1 86 ? 1.868 1.546 -3.839 1.00 84.12 86 TRP A C 1
ATOM 713 O O . TRP A 1 86 ? 2.280 0.926 -4.813 1.00 84.12 86 TRP A O 1
ATOM 723 N N . PHE A 1 87 ? 1.033 2.579 -3.963 1.00 85.56 87 PHE A N 1
ATOM 724 C CA . PHE A 1 87 ? 0.508 3.004 -5.262 1.00 85.56 87 PHE A CA 1
ATOM 725 C C . PHE A 1 87 ? 1.598 3.501 -6.228 1.00 85.56 87 PHE A C 1
ATOM 727 O O . PHE A 1 87 ? 1.658 2.985 -7.345 1.00 85.56 87 PHE A O 1
ATOM 734 N N . PRO A 1 88 ? 2.506 4.427 -5.848 1.00 87.06 88 PRO A N 1
ATOM 735 C CA . PRO A 1 88 ? 3.569 4.851 -6.757 1.00 87.06 88 PRO A CA 1
ATOM 736 C C . PRO A 1 88 ? 4.562 3.723 -7.055 1.00 87.06 88 PRO A C 1
ATOM 738 O O . PRO A 1 88 ? 5.069 3.649 -8.171 1.00 87.06 88 PRO A O 1
ATOM 741 N N . MET A 1 89 ? 4.800 2.805 -6.109 1.00 85.88 89 MET A N 1
ATOM 742 C CA . MET A 1 89 ? 5.618 1.621 -6.376 1.00 85.88 89 MET A CA 1
ATOM 743 C C . MET A 1 89 ? 4.951 0.699 -7.405 1.00 85.88 89 MET A C 1
ATOM 745 O O . MET A 1 89 ? 5.609 0.261 -8.343 1.00 85.88 89 MET A O 1
ATOM 749 N N . ALA A 1 90 ? 3.650 0.429 -7.264 1.00 86.06 90 ALA A N 1
ATOM 750 C CA . ALA A 1 90 ? 2.909 -0.423 -8.189 1.00 86.06 90 ALA A CA 1
ATOM 751 C C . ALA A 1 90 ? 2.850 0.175 -9.599 1.00 86.06 90 ALA A C 1
ATOM 753 O O . ALA A 1 90 ? 3.016 -0.550 -10.577 1.00 86.06 90 ALA A O 1
ATOM 754 N N . ILE A 1 91 ? 2.671 1.496 -9.707 1.00 87.44 91 ILE A N 1
ATOM 755 C CA . ILE A 1 91 ? 2.713 2.206 -10.990 1.00 87.44 91 ILE A CA 1
ATOM 756 C C . ILE A 1 91 ? 4.096 2.090 -11.625 1.00 87.44 91 ILE A C 1
ATOM 758 O O . ILE A 1 91 ? 4.189 1.706 -12.786 1.00 87.44 91 ILE A O 1
ATOM 762 N N . ASN A 1 92 ? 5.167 2.375 -10.881 1.00 87.00 92 ASN A N 1
ATOM 763 C CA . ASN A 1 92 ? 6.523 2.267 -11.421 1.00 87.00 92 ASN A CA 1
ATOM 764 C C . ASN A 1 92 ? 6.868 0.831 -11.823 1.00 87.00 92 ASN A C 1
ATOM 766 O O . ASN A 1 92 ? 7.428 0.629 -12.897 1.00 87.00 92 ASN A O 1
ATOM 770 N N . GLY A 1 93 ? 6.441 -0.159 -11.034 1.00 82.25 93 GLY A N 1
ATOM 771 C CA . GLY A 1 93 ? 6.584 -1.574 -11.367 1.00 82.25 93 GLY A CA 1
ATOM 772 C C . GLY A 1 93 ? 5.858 -1.952 -12.657 1.00 82.25 93 GLY A C 1
ATOM 773 O O . GLY A 1 93 ? 6.433 -2.625 -13.507 1.00 82.25 93 GLY A O 1
ATOM 774 N N . LEU A 1 94 ? 4.630 -1.464 -12.856 1.00 84.56 94 LEU A N 1
ATOM 775 C CA . LEU A 1 94 ? 3.889 -1.668 -14.103 1.00 84.56 94 LEU A CA 1
ATOM 776 C C . LEU A 1 94 ? 4.563 -0.978 -15.290 1.00 84.56 94 LEU A C 1
ATOM 778 O O . LEU A 1 94 ? 4.733 -1.603 -16.332 1.00 84.56 94 LEU A O 1
ATOM 782 N N . ILE A 1 95 ? 5.001 0.274 -15.146 1.00 85.44 95 ILE A N 1
ATOM 783 C CA . ILE A 1 95 ? 5.716 0.979 -16.221 1.00 85.44 95 ILE A CA 1
ATOM 784 C C . ILE A 1 95 ? 6.986 0.210 -16.587 1.00 85.44 95 ILE A C 1
ATOM 786 O O . ILE A 1 95 ? 7.254 0.022 -17.768 1.00 85.44 95 ILE A O 1
ATOM 790 N N . MET A 1 96 ? 7.712 -0.309 -15.597 1.00 80.81 96 MET A N 1
ATOM 791 C CA . MET A 1 96 ? 8.910 -1.112 -15.814 1.00 80.81 96 MET A CA 1
ATOM 792 C C . MET A 1 96 ? 8.624 -2.412 -16.588 1.00 80.81 96 MET A C 1
ATOM 794 O O . MET A 1 96 ? 9.447 -2.806 -17.410 1.00 80.81 96 MET A O 1
ATOM 798 N N . THR A 1 97 ? 7.456 -3.047 -16.401 1.00 78.00 97 THR A N 1
ATOM 799 C CA . THR A 1 97 ? 7.082 -4.238 -17.195 1.00 78.00 97 THR A CA 1
ATOM 800 C C . THR A 1 97 ? 6.867 -3.946 -18.683 1.00 78.00 97 THR A C 1
ATOM 802 O O . THR A 1 97 ? 7.062 -4.837 -19.504 1.00 78.00 97 THR A O 1
ATOM 805 N N . PHE A 1 98 ? 6.490 -2.714 -19.045 1.00 78.88 98 PHE A N 1
ATOM 806 C CA . PHE A 1 98 ? 6.269 -2.312 -20.442 1.00 78.88 98 PHE A CA 1
ATOM 807 C C . PHE A 1 98 ? 7.457 -1.555 -21.046 1.00 78.88 98 PHE A C 1
ATOM 809 O O . PHE A 1 98 ? 7.681 -1.607 -22.253 1.00 78.88 98 PHE A O 1
ATOM 816 N N . MET A 1 99 ? 8.214 -0.840 -20.217 1.00 78.06 99 MET A N 1
ATOM 817 C CA . MET A 1 99 ? 9.355 -0.023 -20.604 1.00 78.06 99 MET A CA 1
ATOM 818 C C . MET A 1 99 ? 10.530 -0.348 -19.683 1.00 78.06 99 MET A C 1
ATOM 820 O O . MET A 1 99 ? 10.619 0.149 -18.560 1.00 78.06 99 MET A O 1
ATOM 824 N N . SER A 1 100 ? 11.461 -1.162 -20.184 1.00 69.62 100 SER A N 1
ATOM 825 C CA . SER A 1 100 ? 12.703 -1.502 -19.483 1.00 69.62 100 SER A CA 1
ATOM 826 C C . SER A 1 100 ? 13.639 -0.289 -19.426 1.00 69.62 100 SER A C 1
ATOM 828 O O . SER A 1 100 ? 14.537 -0.134 -20.252 1.00 69.62 100 SER A O 1
ATOM 830 N N . SER A 1 101 ? 13.408 0.596 -18.457 1.00 77.62 101 SER A N 1
ATOM 831 C CA . SER A 1 101 ? 14.232 1.776 -18.201 1.00 77.62 101 SER A CA 1
ATOM 832 C C . SER A 1 101 ? 15.062 1.593 -16.936 1.00 77.62 101 SER A C 1
ATOM 834 O O . SER A 1 101 ? 14.530 1.408 -15.839 1.00 77.62 101 SER A O 1
ATOM 836 N N . SER A 1 102 ? 16.381 1.720 -17.074 1.00 75.81 102 SER A N 1
ATOM 837 C CA . SER A 1 102 ? 17.347 1.595 -15.976 1.00 75.81 102 SER A CA 1
ATOM 838 C C . SER A 1 102 ? 17.125 2.635 -14.869 1.00 75.81 102 SER A C 1
ATOM 840 O O . SER A 1 102 ? 17.399 2.371 -13.701 1.00 75.81 102 SER A O 1
ATOM 842 N N . ILE A 1 103 ? 16.584 3.809 -15.219 1.00 79.31 103 ILE A N 1
ATOM 843 C CA . ILE A 1 103 ? 16.282 4.894 -14.271 1.00 79.31 103 ILE A CA 1
ATOM 844 C C . ILE A 1 103 ? 15.128 4.492 -13.345 1.00 79.31 103 ILE A C 1
ATOM 846 O O . ILE A 1 103 ? 15.204 4.688 -12.133 1.00 79.31 103 ILE A O 1
ATOM 850 N N . LEU A 1 104 ? 14.069 3.902 -13.905 1.00 79.69 104 LEU A N 1
ATOM 851 C CA . LEU A 1 104 ? 12.910 3.434 -13.141 1.00 79.69 104 LEU A CA 1
ATOM 852 C C . LEU A 1 104 ? 13.307 2.324 -12.163 1.00 79.69 104 LEU A C 1
ATOM 854 O O . LEU A 1 104 ? 12.914 2.374 -10.998 1.00 79.69 104 LEU A O 1
ATOM 858 N N . LEU A 1 105 ? 14.164 1.397 -12.601 1.00 78.69 105 LEU A N 1
ATOM 859 C CA . LEU A 1 105 ? 14.736 0.365 -11.735 1.00 78.69 105 LEU A CA 1
ATOM 860 C C . LEU A 1 105 ? 15.550 0.982 -10.586 1.00 78.69 105 LEU A C 1
ATOM 862 O O . LEU A 1 105 ? 15.343 0.618 -9.429 1.00 78.69 105 LEU A O 1
ATOM 866 N N . TYR A 1 106 ? 16.419 1.959 -10.871 1.00 81.38 106 TYR A N 1
ATOM 867 C CA . TYR A 1 106 ? 17.205 2.641 -9.837 1.00 81.38 106 TYR A CA 1
ATOM 868 C C . TYR A 1 106 ? 16.314 3.312 -8.784 1.00 81.38 106 TYR A C 1
ATOM 870 O O . TYR A 1 106 ? 16.558 3.166 -7.583 1.00 81.38 106 TYR A O 1
ATOM 878 N N . ILE A 1 107 ? 15.257 4.007 -9.216 1.00 83.12 107 ILE A N 1
ATOM 879 C CA . ILE A 1 107 ? 14.316 4.672 -8.307 1.00 83.12 107 ILE A CA 1
ATOM 880 C C . ILE A 1 107 ? 13.547 3.635 -7.468 1.00 83.12 107 ILE A C 1
ATOM 882 O O . ILE A 1 107 ? 13.355 3.815 -6.262 1.00 83.12 107 ILE A O 1
ATOM 886 N N . GLN A 1 108 ? 13.129 2.530 -8.084 1.00 81.38 108 GLN A N 1
ATOM 887 C CA . GLN A 1 108 ? 12.366 1.472 -7.425 1.00 81.38 108 GLN A CA 1
ATOM 888 C C . GLN A 1 108 ? 13.144 0.779 -6.307 1.00 81.38 108 GLN A C 1
ATOM 890 O O . GLN A 1 108 ? 12.607 0.611 -5.209 1.00 81.38 108 GLN A O 1
ATOM 895 N N . VAL A 1 109 ? 14.408 0.438 -6.556 1.00 78.25 109 VAL A N 1
ATOM 896 C CA . VAL A 1 109 ? 15.261 -0.245 -5.575 1.00 78.25 109 VAL A CA 1
ATOM 897 C C . VAL A 1 109 ? 15.711 0.695 -4.464 1.00 78.25 109 VAL A C 1
ATOM 899 O O . VAL A 1 109 ? 15.602 0.351 -3.292 1.00 78.25 109 VAL A O 1
ATOM 902 N N . ASN A 1 110 ? 16.194 1.891 -4.806 1.00 81.19 110 ASN A N 1
ATOM 903 C CA . ASN A 1 110 ? 16.839 2.754 -3.815 1.00 81.19 110 ASN A CA 1
ATOM 904 C C . ASN A 1 110 ? 15.846 3.553 -2.967 1.00 81.19 110 ASN A C 1
ATOM 906 O O . ASN A 1 110 ? 16.131 3.842 -1.808 1.00 81.19 110 ASN A O 1
ATOM 910 N N . TYR A 1 111 ? 14.675 3.897 -3.513 1.00 84.56 111 TYR A N 1
ATOM 911 C CA . TYR A 1 111 ? 13.704 4.739 -2.810 1.00 84.56 111 TYR A CA 1
ATOM 912 C C . TYR A 1 111 ? 12.471 3.948 -2.392 1.00 84.56 111 TYR A C 1
ATOM 914 O O . TYR A 1 111 ? 12.177 3.850 -1.200 1.00 84.56 111 TYR A O 1
ATOM 922 N N . PHE A 1 112 ? 11.741 3.361 -3.345 1.00 84.56 112 PHE A N 1
ATOM 923 C CA . PHE A 1 112 ? 10.446 2.751 -3.031 1.00 84.56 112 PHE A CA 1
ATOM 924 C C . PHE A 1 112 ? 10.568 1.520 -2.135 1.00 84.56 112 PHE A C 1
ATOM 926 O O . PHE A 1 112 ? 9.791 1.384 -1.191 1.00 84.56 112 PHE A O 1
ATOM 933 N N . PHE A 1 113 ? 11.562 0.662 -2.368 1.00 81.38 113 PHE A N 1
ATOM 934 C CA . PHE A 1 113 ? 11.797 -0.495 -1.507 1.00 81.38 113 PHE A CA 1
ATOM 935 C C . PHE A 1 113 ? 12.113 -0.077 -0.064 1.00 81.38 113 PHE A C 1
ATOM 937 O O . PHE A 1 113 ? 11.533 -0.607 0.884 1.00 81.38 113 PHE A O 1
ATOM 944 N N . PHE A 1 114 ? 12.978 0.921 0.128 1.00 83.06 114 PHE A N 1
ATOM 945 C CA . PHE A 1 114 ? 13.317 1.419 1.461 1.00 83.06 114 PHE A CA 1
ATOM 946 C C . PHE A 1 114 ? 12.107 2.045 2.171 1.00 83.06 114 PHE A C 1
ATOM 948 O O . PHE A 1 114 ? 11.839 1.741 3.333 1.00 83.06 114 PHE A O 1
ATOM 955 N N . LEU A 1 115 ? 11.320 2.855 1.456 1.00 84.00 115 LEU A N 1
ATOM 956 C CA . LEU A 1 115 ? 10.100 3.465 1.990 1.00 84.00 115 LEU A CA 1
ATOM 957 C C . LEU A 1 115 ? 9.062 2.421 2.421 1.00 84.00 115 LEU A C 1
ATOM 959 O O . LEU A 1 115 ? 8.428 2.580 3.463 1.00 84.00 115 LEU A O 1
ATOM 963 N N . LEU A 1 116 ? 8.910 1.329 1.669 1.00 84.75 116 LEU A N 1
ATOM 964 C CA . LEU A 1 116 ? 7.997 0.246 2.038 1.00 84.75 116 LEU A CA 1
ATOM 965 C C . LEU A 1 116 ? 8.445 -0.508 3.287 1.00 84.75 116 LEU A C 1
ATOM 967 O O . LEU A 1 116 ? 7.605 -0.856 4.115 1.00 84.75 116 LEU A O 1
ATOM 971 N N . ASN A 1 117 ? 9.752 -0.699 3.470 1.00 83.94 117 ASN A N 1
ATOM 972 C CA . ASN A 1 117 ? 10.295 -1.315 4.680 1.00 83.94 117 ASN A CA 1
ATOM 973 C C . ASN A 1 117 ? 10.074 -0.459 5.940 1.00 83.94 117 ASN A C 1
ATOM 975 O O . ASN A 1 117 ? 10.052 -0.992 7.049 1.00 83.94 117 ASN A O 1
ATOM 979 N N . MET A 1 118 ? 9.818 0.846 5.794 1.00 84.69 118 MET A N 1
ATOM 980 C CA . MET A 1 118 ? 9.457 1.715 6.921 1.00 84.69 118 MET A CA 1
ATOM 981 C C . MET A 1 118 ? 8.009 1.524 7.396 1.00 84.69 118 MET A C 1
ATOM 983 O O . MET A 1 118 ? 7.709 1.768 8.563 1.00 84.69 118 MET A O 1
ATOM 987 N N . ILE A 1 119 ? 7.100 1.041 6.543 1.00 85.38 119 ILE A N 1
ATOM 988 C CA . ILE A 1 119 ? 5.687 0.815 6.896 1.00 85.38 119 ILE A CA 1
ATOM 989 C C . ILE A 1 119 ? 5.514 -0.131 8.099 1.00 85.38 119 ILE A C 1
ATOM 991 O O . ILE A 1 119 ? 4.844 0.270 9.057 1.00 85.38 119 ILE A O 1
ATOM 995 N N . PRO A 1 120 ? 6.089 -1.354 8.115 1.00 85.81 120 PRO A N 1
ATOM 996 C CA . PRO A 1 120 ? 5.953 -2.261 9.254 1.00 85.81 120 PRO A CA 1
ATOM 997 C C . PRO A 1 120 ? 6.578 -1.702 10.538 1.00 85.81 120 PRO A C 1
ATOM 999 O O . PRO A 1 120 ? 6.114 -2.047 11.621 1.00 85.81 120 PRO A O 1
ATOM 1002 N N . ILE A 1 121 ? 7.560 -0.798 10.435 1.00 87.31 121 ILE A N 1
ATOM 1003 C CA . ILE A 1 121 ? 8.153 -0.101 11.585 1.00 87.31 121 ILE A CA 1
ATOM 1004 C C . ILE A 1 121 ? 7.194 0.966 12.128 1.00 87.31 121 ILE A C 1
ATOM 1006 O O . ILE A 1 121 ? 7.077 1.116 13.339 1.00 87.31 121 ILE A O 1
ATOM 1010 N N . ILE A 1 122 ? 6.463 1.679 11.265 1.00 84.81 122 ILE A N 1
ATOM 1011 C CA . ILE A 1 122 ? 5.527 2.750 11.656 1.00 84.81 122 ILE A CA 1
ATOM 1012 C C . ILE A 1 122 ? 4.193 2.190 12.187 1.00 84.81 122 ILE A C 1
ATOM 1014 O O . ILE A 1 122 ? 3.578 2.780 13.082 1.00 84.81 122 ILE A O 1
ATOM 1018 N N . LEU A 1 123 ? 3.739 1.040 11.679 1.00 83.44 123 LEU A N 1
ATOM 1019 C CA . LEU A 1 123 ? 2.494 0.386 12.103 1.00 83.44 123 LEU A CA 1
ATOM 1020 C C . LEU A 1 123 ? 2.325 0.228 13.631 1.00 83.44 123 LEU A C 1
ATOM 1022 O O . LEU A 1 123 ? 1.254 0.590 14.13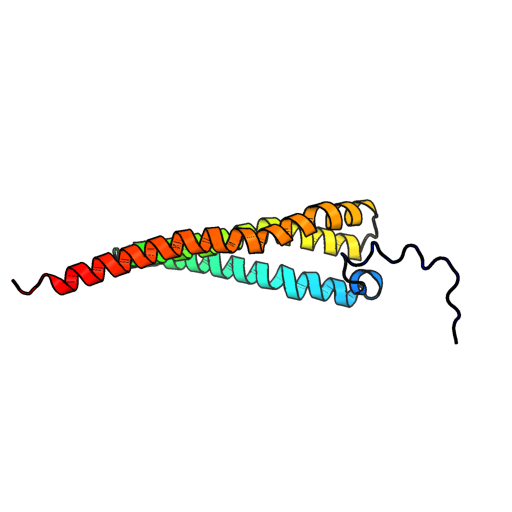3 1.00 83.44 123 LEU A O 1
ATOM 1026 N N . PRO A 1 124 ? 3.315 -0.286 14.392 1.00 84.69 124 PRO A N 1
ATOM 1027 C CA . PRO A 1 124 ? 3.194 -0.437 15.838 1.00 84.69 124 PRO A CA 1
ATOM 1028 C C . PRO A 1 124 ? 3.049 0.905 16.560 1.00 84.69 124 PRO A C 1
ATOM 1030 O O . PRO A 1 124 ? 2.298 0.989 17.526 1.00 84.69 124 PRO A O 1
ATOM 1033 N N . PHE A 1 125 ? 3.663 1.988 16.075 1.00 83.19 125 PHE A N 1
ATOM 1034 C CA . PHE A 1 125 ? 3.470 3.315 16.673 1.00 83.19 125 PHE A CA 1
ATOM 1035 C C . PHE A 1 125 ? 2.034 3.821 16.488 1.00 83.19 125 PHE A C 1
ATOM 1037 O O . PHE A 1 125 ? 1.453 4.432 17.390 1.00 83.19 125 PHE A O 1
ATOM 1044 N N . ILE A 1 126 ? 1.419 3.527 15.340 1.00 80.19 126 ILE A N 1
ATOM 1045 C CA . ILE A 1 126 ? 0.016 3.869 15.075 1.00 80.19 126 ILE A CA 1
ATOM 1046 C C . ILE A 1 126 ? -0.921 3.025 15.956 1.00 80.19 126 ILE A C 1
ATOM 1048 O O . ILE A 1 126 ? -1.906 3.548 16.486 1.00 80.19 126 ILE A O 1
ATOM 1052 N N . SER A 1 127 ? -0.629 1.734 16.143 1.00 79.19 127 SER A N 1
ATOM 1053 C CA . SER A 1 127 ? -1.468 0.834 16.943 1.00 79.19 127 SER A CA 1
ATOM 1054 C C . SER A 1 127 ? -1.319 1.047 18.454 1.00 79.19 127 SER A C 1
ATOM 1056 O O . SER A 1 127 ? -2.319 1.003 19.174 1.00 79.19 127 SER A O 1
ATOM 1058 N N . MET A 1 128 ? -0.117 1.363 18.942 1.00 79.44 128 MET A N 1
ATOM 1059 C CA . MET A 1 128 ? 0.162 1.584 20.364 1.00 79.44 128 MET A CA 1
ATOM 1060 C C . MET A 1 128 ? -0.550 2.832 20.898 1.00 79.44 128 MET A C 1
ATOM 1062 O O . MET A 1 128 ? -1.184 2.776 21.952 1.00 79.44 128 MET A O 1
ATOM 1066 N N . ASN A 1 129 ? -0.573 3.923 20.124 1.00 75.44 129 ASN A N 1
ATOM 1067 C CA . ASN A 1 129 ? -1.353 5.125 20.449 1.00 75.44 129 ASN A CA 1
ATOM 1068 C C . ASN A 1 129 ? -2.850 4.828 20.647 1.00 75.44 129 ASN A C 1
ATOM 1070 O O . ASN A 1 129 ? -3.533 5.467 21.454 1.00 75.44 129 ASN A O 1
ATOM 1074 N N . TYR A 1 130 ? -3.377 3.836 19.928 1.00 71.19 130 TYR A N 1
ATOM 1075 C CA . TYR A 1 130 ? -4.756 3.398 2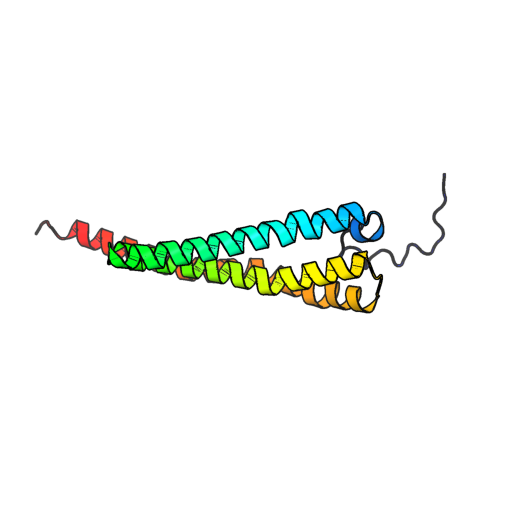0.083 1.00 71.19 130 TYR A CA 1
ATOM 1076 C C . TYR A 1 130 ? -4.944 2.472 21.297 1.00 71.19 130 TYR A C 1
ATOM 1078 O O . TYR A 1 130 ? -5.923 2.630 22.035 1.00 71.19 130 TYR A O 1
ATOM 1086 N N . LEU A 1 131 ? -4.006 1.547 21.538 1.00 73.62 131 LEU A N 1
ATOM 1087 C CA . LEU A 1 131 ? -4.049 0.604 22.658 1.00 73.62 131 LEU A CA 1
ATOM 1088 C C . LEU A 1 131 ? -4.061 1.331 24.009 1.00 73.62 131 LEU A C 1
ATOM 1090 O O . LEU A 1 131 ? -4.908 1.029 24.847 1.00 73.62 131 LEU A O 1
ATOM 1094 N N . THR A 1 132 ? -3.223 2.353 24.188 1.00 72.69 132 THR A N 1
ATOM 1095 C CA . THR A 1 132 ? -3.206 3.187 25.403 1.00 72.69 132 THR A CA 1
ATOM 1096 C C . THR A 1 132 ? -4.560 3.864 25.632 1.00 72.69 132 THR A C 1
ATOM 1098 O O . THR A 1 132 ? -5.100 3.871 26.739 1.00 72.69 132 THR A O 1
ATOM 1101 N N . GLY A 1 133 ? -5.187 4.364 24.562 1.00 71.00 133 GLY A N 1
ATOM 1102 C CA . GLY A 1 133 ? -6.532 4.934 24.626 1.00 71.00 133 GLY A CA 1
ATOM 1103 C C . GLY A 1 133 ? -7.623 3.913 24.974 1.00 71.00 133 GLY A C 1
ATOM 1104 O O . GLY A 1 133 ? -8.628 4.280 25.589 1.00 71.00 133 GLY A O 1
ATOM 1105 N N . PHE A 1 134 ? -7.445 2.648 24.591 1.00 70.69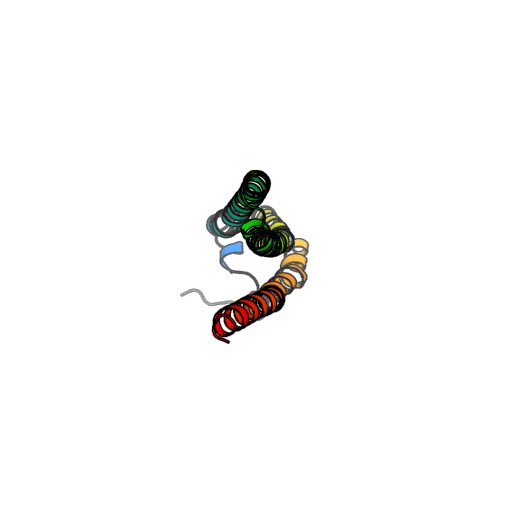 134 PHE A N 1
ATOM 1106 C CA . PHE A 1 134 ? -8.350 1.553 24.932 1.00 70.69 134 PHE A CA 1
ATOM 1107 C C . PHE A 1 134 ? -8.169 1.084 26.380 1.00 70.69 134 PHE A C 1
ATOM 1109 O O . PHE A 1 134 ? -9.165 0.979 27.096 1.00 70.69 134 PHE A O 1
ATOM 1116 N N . MET A 1 135 ? -6.927 0.886 26.834 1.00 74.12 135 MET A N 1
ATOM 1117 C CA . MET A 1 135 ? -6.622 0.512 28.219 1.00 74.12 135 MET A CA 1
ATOM 1118 C C . MET A 1 135 ? -7.144 1.560 29.204 1.00 74.12 135 MET A C 1
ATOM 1120 O O . MET A 1 135 ? -7.847 1.214 30.149 1.00 74.12 135 MET A O 1
ATOM 1124 N N . ASN A 1 136 ? -6.927 2.849 28.925 1.00 75.19 136 ASN A N 1
ATOM 1125 C CA . ASN A 1 136 ? -7.443 3.936 29.763 1.00 75.19 136 ASN A CA 1
ATOM 1126 C C . ASN A 1 136 ? -8.980 3.937 29.832 1.00 75.19 136 ASN A C 1
ATOM 1128 O O . ASN A 1 136 ? -9.563 4.237 30.872 1.00 75.19 136 ASN A O 1
ATOM 1132 N N . ALA A 1 137 ? -9.659 3.564 28.742 1.00 72.06 137 ALA A N 1
ATOM 1133 C CA . ALA A 1 137 ? -11.115 3.455 28.717 1.00 72.06 137 ALA A CA 1
ATOM 1134 C C . ALA A 1 137 ? -11.647 2.224 29.475 1.00 72.06 137 ALA A C 1
ATOM 1136 O O . ALA A 1 137 ? -12.744 2.296 30.032 1.00 72.06 137 ALA A O 1
ATOM 1137 N N . LEU A 1 138 ? -10.903 1.112 29.495 1.00 75.25 138 LEU A N 1
ATOM 1138 C CA . LEU A 1 138 ? -11.228 -0.067 30.305 1.00 75.25 138 LEU A CA 1
ATOM 1139 C C . LEU A 1 138 ? -11.031 0.215 31.793 1.00 75.25 138 LEU A C 1
ATOM 1141 O O . LEU A 1 138 ? -11.952 -0.014 32.574 1.00 75.25 138 LEU A O 1
ATOM 1145 N N . ASN A 1 139 ? -9.894 0.807 32.161 1.00 78.81 139 ASN A N 1
ATOM 1146 C CA . ASN A 1 139 ? -9.567 1.131 33.548 1.00 78.81 139 ASN A CA 1
ATOM 1147 C C . ASN A 1 139 ? -10.619 2.079 34.159 1.00 78.81 139 ASN A C 1
ATOM 1149 O O . ASN A 1 139 ? -11.109 1.884 35.269 1.00 78.81 139 ASN A O 1
ATOM 1153 N N . HIS A 1 140 ? -11.095 3.046 33.367 1.00 72.62 140 HIS A N 1
ATOM 1154 C CA . HIS A 1 140 ? -12.155 3.960 33.790 1.00 72.62 140 HIS A CA 1
ATOM 1155 C C . HIS A 1 140 ? -13.533 3.288 33.952 1.00 72.62 140 HIS A C 1
ATOM 1157 O O . HIS A 1 140 ? -14.364 3.777 34.721 1.00 72.62 140 HIS A O 1
ATOM 1163 N N . ARG A 1 141 ? -13.813 2.195 33.225 1.00 68.81 141 ARG A N 1
ATOM 1164 C CA . ARG A 1 141 ? -15.043 1.403 33.405 1.00 68.81 141 ARG A CA 1
ATOM 1165 C C . ARG A 1 141 ? -14.954 0.506 34.632 1.00 68.81 141 ARG A C 1
ATOM 1167 O O . ARG A 1 141 ? -15.926 0.449 35.374 1.00 68.81 141 ARG A O 1
ATOM 1174 N N . GLN A 1 142 ? -13.798 -0.111 34.859 1.00 74.69 142 GLN A N 1
ATOM 1175 C CA . GLN A 1 142 ? -13.543 -0.963 36.017 1.00 74.69 142 GLN A CA 1
ATOM 1176 C C . GLN A 1 142 ? -13.655 -0.172 37.331 1.00 74.69 142 GLN A C 1
ATOM 1178 O O . GLN A 1 142 ? -14.351 -0.607 38.243 1.00 74.69 142 GLN A O 1
ATOM 1183 N N . ASN A 1 143 ? -13.123 1.055 37.388 1.00 66.31 143 ASN A N 1
ATOM 1184 C CA . ASN A 1 143 ? -13.316 1.931 38.551 1.00 66.31 143 ASN A CA 1
ATOM 1185 C C . ASN A 1 143 ? -14.776 2.367 38.770 1.00 66.31 143 ASN A C 1
ATOM 1187 O O . ASN A 1 143 ? -15.169 2.607 39.903 1.00 66.31 143 ASN A O 1
ATOM 1191 N N . ARG A 1 144 ? -15.613 2.462 37.725 1.00 62.16 144 ARG A N 1
ATOM 1192 C CA . ARG A 1 144 ? -17.041 2.804 37.898 1.00 62.16 144 ARG A CA 1
ATOM 1193 C C . ARG A 1 144 ? -17.881 1.642 38.420 1.00 62.16 144 ARG A C 1
ATOM 1195 O O . ARG A 1 144 ? -18.901 1.892 39.047 1.00 62.16 144 ARG A O 1
ATOM 1202 N N . THR A 1 145 ? -17.484 0.400 38.158 1.00 59.97 145 THR A N 1
ATOM 1203 C CA . THR A 1 145 ? -18.191 -0.789 38.659 1.00 59.97 145 THR A CA 1
ATOM 1204 C C . THR A 1 145 ? -17.849 -1.133 40.107 1.00 59.97 145 THR A C 1
ATOM 1206 O O . THR A 1 145 ? -18.604 -1.867 40.726 1.00 59.97 145 THR A O 1
ATOM 1209 N N . ILE A 1 146 ? -16.752 -0.597 40.652 1.00 59.06 146 ILE A N 1
ATOM 1210 C CA . ILE A 1 146 ? -16.321 -0.847 42.040 1.00 59.06 146 ILE A CA 1
ATOM 1211 C C . ILE A 1 146 ? -16.956 0.156 43.032 1.00 59.06 146 ILE A C 1
ATOM 1213 O O . ILE A 1 146 ? -17.012 -0.119 44.222 1.00 59.06 146 ILE A O 1
ATOM 1217 N N . ILE A 1 147 ? -17.498 1.289 42.563 1.00 57.81 147 ILE A N 1
ATOM 1218 C CA . ILE A 1 147 ? -18.026 2.371 43.422 1.00 57.81 147 ILE A CA 1
ATOM 1219 C C . ILE A 1 147 ? -19.544 2.303 43.775 1.00 57.81 147 ILE A C 1
ATOM 1221 O O . ILE A 1 147 ? -19.941 3.040 44.669 1.00 57.81 147 ILE A O 1
ATOM 1225 N N . PRO A 1 148 ? -20.445 1.457 43.221 1.00 51.91 148 PRO A N 1
ATOM 1226 C CA . PRO A 1 148 ? -21.863 1.497 43.609 1.00 51.91 148 PRO A CA 1
ATOM 1227 C C . PRO A 1 148 ? -22.194 0.657 44.863 1.00 51.91 148 PRO A C 1
ATOM 1229 O O . PRO A 1 148 ? -23.275 0.080 44.938 1.00 51.91 148 PRO A O 1
ATOM 1232 N N . ALA A 1 149 ? -21.276 0.549 45.827 1.00 54.22 149 ALA A N 1
ATOM 1233 C CA . ALA A 1 149 ? -21.489 -0.198 47.069 1.00 54.22 149 ALA A CA 1
ATOM 1234 C C . ALA A 1 149 ? -20.768 0.457 48.259 1.00 54.22 149 ALA A C 1
ATOM 1236 O O . ALA A 1 149 ? -19.955 -0.183 48.923 1.00 54.22 149 ALA A O 1
ATOM 1237 N N . LEU A 1 150 ? -21.028 1.744 48.501 1.00 45.25 150 LEU A N 1
ATOM 1238 C CA . LEU A 1 150 ? -20.800 2.372 49.804 1.00 45.25 150 LEU A CA 1
ATOM 1239 C C . LEU A 1 150 ? -21.772 3.532 50.014 1.00 45.25 150 LEU A C 1
ATOM 1241 O O . LEU A 1 150 ? -21.921 4.336 49.065 1.00 45.25 150 LEU A O 1
#

Organism: NCBI:txid433720

Sequence (150 aa):
MFTPSSDSIYVEVFCLLPCYVTDQPSVATFNFIGNIMFPTFVITIANVYLILRVLRQKRNHHVKWRRQRKLTKQLVSIAILYIIFWFPMAINGLIMTFMSSSILLYIQVNYFFFLLNMIPIILPFISMNYLTGFMNALNHRQNRTIIPAL

Mean predicted aligned error: 11.78 Å

Secondary structure (DSSP, 8-state):
--PPPTTTTSTTSGGGS-THHHH-HHHHHHIIIIIIIHHHHHHHHHHHHHHHHHHHHTTT-HHHHHHHHHHHHHHHHHHHHHHHHHHHHHHHHHHHHHS--HHHHHHIIIIIHHHHHHHHHHHHHHHHHHHHHHHHHHHHHHHHHHSS--

pLDDT: mean 75.0, std 12.85, range [34.34, 90.25]

Foldseek 3Di:
DDDDDDPCPVVPPCPLDDPCLPVPLPVLLCCLVVVQVVVLVVLVVVLVVLVVVLVVCVVPDVPVSVVSVLVSVLSVVLSVLSCVQRVVLSVLSNVCSVDVDPVSVVCNRPPSSVSVVCSVVCSVVSVVVVVVVVVVVVVVVVVVVVPPPD

Nearest PDB structures (foldseek):
  4ami-assembly2_B  TM=8.944E-01  e=3.649E+00  Meleagris gallopavo
  7x9c-assembly1_R  TM=6.009E-01  e=5.584E+00  Homo sapiens
  8a1g-assembly2_D  TM=4.805E-01  e=9.012E+00  Homo sapiens

InterPro domains:
  IPR017452 GPCR, rhodopsin-like, 7TM [PS50262] (1-127)